Protein AF-A0A2C9LCR6-F1 (afdb_monomer_lite)

Radius of gyration: 27.96 Å; chains: 1; bounding box: 73×37×82 Å

pLDDT: mean 86.82, std 10.57, range [49.66, 97.94]

Structure (mmCIF, N/CA/C/O backbone):
data_AF-A0A2C9LCR6-F1
#
_entry.id   AF-A0A2C9LCR6-F1
#
loop_
_atom_site.group_PDB
_atom_site.id
_atom_site.type_symbol
_atom_site.label_atom_id
_atom_site.label_alt_id
_atom_site.label_comp_id
_atom_site.label_asym_id
_atom_site.label_entity_id
_atom_site.label_seq_id
_atom_site.pdbx_PDB_ins_code
_atom_site.Cartn_x
_atom_site.Cartn_y
_atom_site.Cartn_z
_atom_site.occupancy
_atom_site.B_iso_or_equiv
_atom_site.auth_seq_id
_atom_site.auth_comp_id
_atom_site.auth_asym_id
_atom_site.auth_atom_id
_atom_site.pdbx_PDB_model_num
ATOM 1 N N . PHE A 1 1 ? -33.172 -9.172 -3.551 1.00 56.19 1 PHE A N 1
ATOM 2 C CA . PHE A 1 1 ? -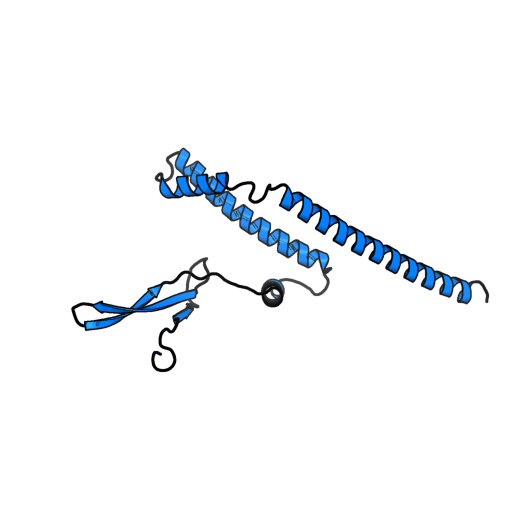31.721 -9.375 -3.372 1.00 56.19 1 PHE A CA 1
ATOM 3 C C . PHE A 1 1 ? -31.372 -10.852 -3.199 1.00 56.19 1 PHE A C 1
ATOM 5 O O . PHE A 1 1 ? -30.696 -11.376 -4.069 1.00 56.19 1 PHE A O 1
ATOM 12 N N . PHE A 1 2 ? -31.923 -11.557 -2.206 1.00 62.06 2 PHE A N 1
ATOM 13 C CA . PHE A 1 2 ? -31.643 -12.987 -1.941 1.00 62.06 2 PHE A CA 1
ATOM 14 C C . PHE A 1 2 ? -32.100 -14.006 -2.996 1.00 62.06 2 PHE A C 1
ATOM 16 O O . PHE A 1 2 ? -31.800 -15.184 -2.887 1.00 62.06 2 PHE A O 1
ATOM 23 N N . ILE A 1 3 ? -32.851 -13.572 -4.010 1.00 68.38 3 ILE A N 1
ATOM 24 C CA . ILE A 1 3 ? -33.405 -14.471 -5.037 1.00 68.38 3 ILE A CA 1
ATOM 25 C C . ILE A 1 3 ? -32.319 -14.919 -6.034 1.00 68.38 3 ILE A C 1
ATOM 27 O O . ILE A 1 3 ? -32.485 -15.932 -6.701 1.00 68.38 3 ILE A O 1
ATOM 31 N N . ILE A 1 4 ? -31.217 -14.166 -6.142 1.00 79.12 4 ILE A N 1
ATOM 32 C CA . ILE A 1 4 ? -30.145 -14.423 -7.118 1.00 79.12 4 ILE A CA 1
ATOM 33 C C . ILE A 1 4 ? -28.910 -15.030 -6.441 1.00 79.12 4 ILE A C 1
ATOM 35 O O . ILE A 1 4 ? -28.321 -15.950 -6.991 1.00 79.12 4 ILE A O 1
ATOM 39 N N . ASN A 1 5 ? -28.540 -14.537 -5.254 1.00 78.44 5 ASN A N 1
ATOM 40 C CA . ASN A 1 5 ? -27.404 -15.025 -4.473 1.00 78.44 5 ASN A CA 1
ATOM 41 C C . ASN A 1 5 ? -27.815 -15.225 -3.013 1.00 78.44 5 ASN A C 1
ATOM 43 O O . ASN A 1 5 ? -28.507 -14.377 -2.445 1.00 78.44 5 ASN A O 1
ATOM 47 N N . GLU A 1 6 ? -27.333 -16.312 -2.412 1.00 78.56 6 GLU A N 1
ATOM 48 C CA . GLU A 1 6 ? -27.619 -16.676 -1.018 1.00 78.56 6 GLU A CA 1
ATOM 49 C C . GLU A 1 6 ? -26.951 -15.727 -0.009 1.00 78.56 6 GLU A C 1
ATOM 51 O O . GLU A 1 6 ? -27.523 -15.462 1.043 1.00 78.56 6 GLU A O 1
ATOM 56 N N . SER A 1 7 ? -25.790 -15.152 -0.353 1.00 81.25 7 SER A N 1
ATOM 57 C CA . SER A 1 7 ? -25.081 -14.160 0.470 1.00 81.25 7 SER A CA 1
ATOM 58 C C . SER A 1 7 ? -24.658 -12.940 -0.365 1.00 81.25 7 SER A C 1
ATOM 60 O O . SER A 1 7 ? -23.565 -12.917 -0.939 1.00 81.25 7 SER A O 1
ATOM 62 N N . PRO A 1 8 ? -25.545 -11.944 -0.544 1.00 87.56 8 PRO A N 1
ATOM 63 C CA . PRO A 1 8 ? -25.218 -10.712 -1.246 1.00 87.56 8 PRO A CA 1
ATOM 64 C C . PRO A 1 8 ? -24.465 -9.727 -0.340 1.00 87.56 8 PRO A C 1
ATOM 66 O O . PRO A 1 8 ? -24.809 -9.542 0.825 1.00 87.56 8 PRO A O 1
ATOM 69 N N . VAL A 1 9 ? -23.499 -9.014 -0.920 1.00 90.44 9 VAL A N 1
ATOM 70 C CA . VAL A 1 9 ? -22.871 -7.844 -0.292 1.00 90.44 9 VAL A CA 1
ATOM 71 C C . VAL A 1 9 ? -23.615 -6.585 -0.728 1.00 90.44 9 VAL A C 1
ATOM 73 O O . VAL A 1 9 ? -23.916 -6.406 -1.911 1.00 90.44 9 VAL A O 1
ATOM 76 N N . PHE A 1 10 ? -23.918 -5.708 0.223 1.00 91.88 10 PHE A N 1
ATOM 77 C CA . PHE A 1 10 ? -24.584 -4.436 -0.015 1.00 91.88 10 PHE A CA 1
ATOM 78 C C . PHE A 1 10 ? -23.578 -3.288 0.092 1.00 91.88 10 PHE A C 1
ATOM 80 O O . PHE A 1 10 ? -22.944 -3.109 1.124 1.00 91.88 10 PHE A O 1
ATOM 87 N N . LEU A 1 11 ? -23.430 -2.498 -0.971 1.00 94.19 11 LEU A N 1
ATOM 88 C CA . LEU A 1 11 ? -22.540 -1.337 -1.000 1.00 94.19 11 LEU A CA 1
ATOM 89 C C . LEU A 1 11 ? -23.377 -0.060 -1.030 1.00 94.19 11 LEU A C 1
ATOM 91 O O . LEU A 1 11 ? -24.202 0.132 -1.924 1.00 94.19 11 LEU A O 1
ATOM 95 N N . GLN A 1 12 ? -23.140 0.825 -0.067 1.00 93.25 12 GLN A N 1
ATOM 96 C CA . GLN A 1 12 ? -23.787 2.125 0.026 1.00 93.25 12 GLN A CA 1
ATOM 97 C C . GLN A 1 12 ? -22.770 3.233 -0.244 1.00 93.25 12 GLN A C 1
ATOM 99 O 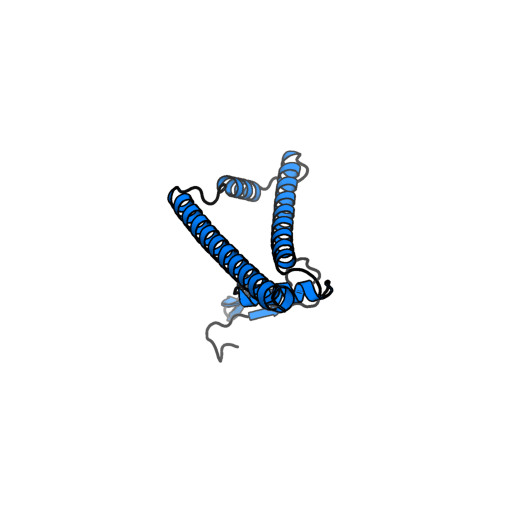O . GLN A 1 12 ? -21.796 3.380 0.489 1.00 93.25 12 GLN A O 1
ATOM 104 N N . LEU A 1 13 ? -23.028 4.046 -1.269 1.00 94.19 13 LEU A N 1
ATOM 105 C CA . LEU A 1 13 ? -22.275 5.267 -1.554 1.00 94.19 13 LEU A CA 1
ATOM 106 C C . LEU A 1 13 ? -23.108 6.484 -1.144 1.00 94.19 13 LEU A C 1
ATOM 108 O O . LEU A 1 13 ? -24.249 6.634 -1.584 1.00 94.19 13 LEU A O 1
ATOM 112 N N . ASN A 1 14 ? -22.541 7.363 -0.316 1.00 92.56 14 ASN A N 1
ATOM 113 C CA . ASN A 1 14 ? -23.188 8.609 0.088 1.00 92.56 14 ASN A CA 1
ATOM 114 C C . ASN A 1 14 ? -22.507 9.817 -0.582 1.00 92.56 14 ASN A C 1
ATOM 116 O O . ASN A 1 14 ? -21.518 10.333 -0.060 1.00 92.56 14 ASN A O 1
ATOM 120 N N . PRO A 1 15 ? -23.047 10.341 -1.697 1.00 90.19 15 PRO A N 1
ATOM 121 C CA . PRO A 1 15 ? -22.418 11.446 -2.420 1.00 90.19 15 PRO A CA 1
ATOM 122 C C . PRO A 1 15 ? -22.512 12.787 -1.674 1.00 90.19 15 PRO A C 1
ATOM 124 O O . PRO A 1 15 ? -21.878 13.758 -2.073 1.00 90.19 15 PRO A O 1
ATOM 127 N N . GLN A 1 16 ? -23.311 12.864 -0.605 1.00 91.50 16 GLN A N 1
ATOM 128 C CA . GLN A 1 16 ? -23.493 14.067 0.210 1.00 91.50 16 GLN A CA 1
ATOM 129 C C . GLN A 1 16 ? -22.743 14.000 1.548 1.00 91.50 16 GLN A C 1
ATOM 131 O O . GLN A 1 16 ? -22.884 14.902 2.380 1.00 91.50 16 GLN A O 1
ATOM 136 N N . ALA A 1 17 ? -21.962 12.942 1.780 1.00 87.38 17 ALA A N 1
ATOM 137 C CA . ALA A 1 17 ? -21.186 12.795 2.999 1.00 87.38 17 ALA A CA 1
ATOM 138 C C . ALA A 1 17 ? -20.181 13.946 3.155 1.00 87.38 17 ALA A C 1
ATOM 140 O O . ALA A 1 17 ? -19.471 14.319 2.224 1.00 87.38 17 ALA A O 1
ATOM 141 N N . ARG A 1 18 ? -20.111 14.501 4.368 1.00 82.44 18 ARG A N 1
ATOM 142 C CA . ARG A 1 18 ? -19.145 15.543 4.752 1.00 82.44 18 ARG A CA 1
ATOM 143 C C . ARG A 1 18 ? -18.023 14.944 5.599 1.00 82.44 18 ARG A C 1
ATOM 145 O O . ARG A 1 18 ? -17.693 15.468 6.658 1.00 82.44 18 ARG A O 1
ATOM 152 N N . THR A 1 19 ? -17.503 13.803 5.165 1.00 82.06 19 THR A N 1
ATOM 153 C CA . THR A 1 19 ? -16.418 13.070 5.826 1.00 82.06 19 THR A CA 1
ATOM 154 C C . THR A 1 19 ? -15.128 13.231 5.030 1.00 82.06 19 THR A C 1
ATOM 156 O O . THR A 1 19 ? -15.163 13.392 3.814 1.00 82.06 19 THR A O 1
ATOM 159 N N . SER A 1 20 ? -13.981 13.197 5.711 1.00 78.44 20 SER A N 1
ATOM 160 C CA . SER A 1 20 ? -12.668 13.170 5.050 1.00 78.44 20 SER A CA 1
ATOM 161 C C . SER A 1 20 ? -12.330 11.807 4.443 1.00 78.44 20 SER A C 1
ATOM 163 O O . SER A 1 20 ? -11.443 11.722 3.598 1.00 78.44 20 SER A O 1
ATOM 165 N N . ASP A 1 21 ? -13.009 10.756 4.898 1.00 82.88 21 ASP A N 1
ATOM 166 C CA . ASP A 1 21 ? -12.827 9.387 4.426 1.00 82.88 21 ASP A CA 1
ATOM 167 C C . ASP A 1 21 ? -13.757 9.080 3.246 1.00 82.88 21 ASP A C 1
ATOM 169 O O . ASP A 1 21 ? -14.757 9.775 3.029 1.00 82.88 21 ASP A O 1
ATOM 173 N N . LEU A 1 22 ? -13.419 8.030 2.489 1.00 86.62 22 LEU A N 1
ATOM 174 C CA . LEU A 1 22 ? -14.185 7.585 1.326 1.00 86.62 22 LEU A CA 1
ATOM 175 C C . LEU A 1 22 ? -15.636 7.286 1.748 1.00 86.62 22 LEU A C 1
ATOM 177 O O . LEU A 1 22 ? -15.837 6.468 2.647 1.00 86.62 22 LEU A O 1
ATOM 181 N N . PRO A 1 23 ? -16.654 7.909 1.125 1.00 91.81 23 PRO A N 1
ATOM 182 C CA . PRO A 1 23 ? -18.035 7.827 1.591 1.00 91.81 23 PRO A CA 1
ATOM 183 C C . PRO A 1 23 ? -18.732 6.567 1.067 1.00 91.81 23 PRO A C 1
ATOM 185 O O . PRO A 1 23 ? -19.803 6.626 0.456 1.00 91.81 23 PRO A O 1
ATOM 188 N N . ILE A 1 24 ? -18.072 5.430 1.274 1.00 92.06 24 ILE A N 1
ATOM 189 C CA . ILE A 1 24 ? -18.522 4.097 0.905 1.00 92.06 24 ILE A CA 1
ATOM 190 C C . ILE A 1 24 ? -18.557 3.255 2.176 1.00 92.06 24 ILE A C 1
ATOM 192 O O . ILE A 1 24 ? -17.562 3.176 2.897 1.00 92.06 24 ILE A O 1
ATOM 196 N N . SER A 1 25 ? -19.698 2.616 2.408 1.00 91.88 25 SER A N 1
ATOM 197 C CA . SER A 1 25 ? -19.905 1.616 3.455 1.00 91.88 25 SER A CA 1
ATOM 198 C C . SER A 1 25 ? -20.339 0.308 2.807 1.00 91.88 25 SER A C 1
ATOM 200 O O . SER A 1 25 ? -21.063 0.317 1.806 1.00 91.88 25 SER A O 1
ATOM 202 N N . MET A 1 26 ? -19.882 -0.812 3.354 1.00 93.56 26 MET A N 1
ATOM 203 C CA . MET A 1 26 ? -20.153 -2.137 2.817 1.00 93.56 26 MET A CA 1
ATOM 204 C C . MET A 1 26 ? -20.798 -2.976 3.909 1.00 93.56 26 MET A C 1
ATOM 206 O O . MET A 1 26 ? -20.370 -2.928 5.052 1.00 93.56 26 MET A O 1
ATOM 210 N N . PHE A 1 27 ? -21.835 -3.727 3.567 1.00 94.38 27 PHE A N 1
ATOM 211 C CA . PHE A 1 27 ? -22.616 -4.481 4.532 1.00 94.38 27 PHE A CA 1
ATOM 212 C C . PHE A 1 27 ? -22.831 -5.910 4.058 1.00 94.38 27 PHE A C 1
ATOM 214 O O . PHE A 1 27 ? -23.089 -6.148 2.876 1.00 94.38 27 PHE A O 1
ATOM 221 N N . GLU A 1 28 ? -22.794 -6.853 4.989 1.00 92.69 28 GLU A N 1
ATOM 222 C CA . GLU A 1 28 ? -23.311 -8.200 4.774 1.00 92.69 28 GLU A CA 1
ATOM 223 C C . GLU A 1 28 ? -24.698 -8.345 5.396 1.00 92.69 28 GLU A C 1
ATOM 225 O O . GLU A 1 28 ? -25.041 -7.685 6.380 1.00 92.69 28 GLU A O 1
ATOM 230 N N . SER A 1 29 ? -25.516 -9.206 4.803 1.00 89.69 29 SER A N 1
ATOM 231 C CA . SER A 1 29 ? -26.817 -9.553 5.356 1.00 89.69 29 SER A CA 1
ATOM 232 C C . SER A 1 29 ? -26.704 -10.728 6.321 1.00 89.69 29 SER A C 1
ATOM 234 O O . SER A 1 29 ? -26.327 -11.825 5.911 1.00 89.69 29 SER A O 1
ATOM 236 N N . VAL A 1 30 ? -27.123 -10.527 7.564 1.00 88.38 30 VAL A N 1
ATOM 237 C CA . VAL A 1 30 ? -27.211 -11.574 8.586 1.00 88.38 30 VAL A 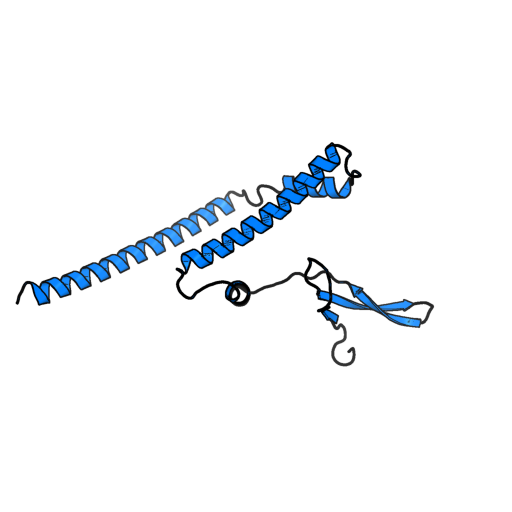CA 1
ATOM 238 C C . VAL A 1 30 ? -28.672 -11.749 8.977 1.00 88.38 30 VAL A C 1
ATOM 240 O O . VAL A 1 30 ? -29.386 -10.772 9.191 1.00 88.38 30 VAL A O 1
ATOM 243 N N . ILE A 1 31 ? -29.142 -12.994 9.051 1.00 87.69 31 ILE A N 1
ATOM 244 C CA . ILE A 1 31 ? -30.481 -13.297 9.564 1.00 87.69 31 ILE A CA 1
ATOM 245 C C . ILE A 1 31 ? -30.358 -13.471 11.072 1.00 87.69 31 ILE A C 1
ATOM 247 O O . ILE A 1 31 ? -29.668 -14.381 11.527 1.00 87.69 31 ILE A O 1
ATOM 251 N N . ASP A 1 32 ? -31.038 -12.619 11.831 1.00 88.75 32 ASP A N 1
ATOM 252 C CA . ASP A 1 32 ? -31.065 -12.697 13.289 1.00 88.75 32 ASP A CA 1
ATOM 253 C C . ASP A 1 32 ? -32.502 -12.605 13.817 1.00 88.75 32 ASP A C 1
ATOM 255 O O . ASP A 1 32 ? -33.399 -12.045 13.173 1.00 88.75 32 ASP A O 1
ATOM 259 N N . LEU A 1 33 ? -32.733 -13.180 14.996 1.00 88.56 33 LEU A N 1
ATOM 260 C CA . LEU A 1 33 ? -34.025 -13.131 15.669 1.00 88.56 33 LEU A CA 1
ATOM 261 C C . LEU A 1 33 ? -34.145 -11.829 16.461 1.00 88.56 33 LEU A C 1
ATOM 263 O O . LEU A 1 33 ? -33.666 -11.711 17.590 1.00 88.56 33 LEU A O 1
ATOM 267 N N . VAL A 1 34 ? -34.880 -10.866 15.914 1.00 87.94 34 VAL A N 1
ATOM 268 C CA . VAL A 1 34 ? -35.204 -9.632 16.628 1.00 87.94 34 VAL A CA 1
ATOM 269 C C . VAL A 1 34 ? -36.634 -9.743 17.139 1.00 87.94 34 VAL A C 1
ATOM 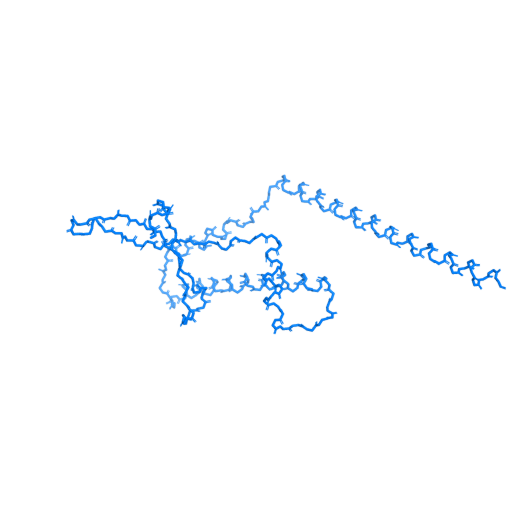271 O O . VAL A 1 34 ? -37.591 -9.765 16.374 1.00 87.94 34 VAL A O 1
ATOM 274 N N . ARG A 1 35 ? -36.789 -9.827 18.468 1.00 85.12 35 ARG A N 1
ATOM 275 C CA . ARG A 1 35 ? -38.094 -9.959 19.154 1.00 85.12 35 ARG A CA 1
ATOM 276 C C . ARG A 1 35 ? -38.910 -11.196 18.739 1.00 85.12 35 ARG A C 1
ATOM 278 O O . ARG A 1 35 ? -40.135 -11.163 18.772 1.00 85.12 35 ARG A O 1
ATOM 285 N N . GLY A 1 36 ? -38.233 -12.295 18.407 1.00 85.94 36 GLY A N 1
ATOM 286 C CA . GLY A 1 36 ? -38.875 -13.570 18.064 1.00 85.94 36 GLY A CA 1
ATOM 287 C C . GLY A 1 36 ? -39.251 -13.721 16.589 1.00 85.94 36 GLY A C 1
ATOM 288 O O . GLY A 1 36 ? -39.664 -14.807 16.192 1.00 85.94 36 GLY A O 1
ATOM 289 N N . GLU A 1 37 ? -39.058 -12.684 15.771 1.00 90.62 37 GLU A N 1
ATOM 290 C CA . GLU A 1 37 ? -39.205 -12.757 14.318 1.00 90.62 37 GLU A CA 1
ATOM 291 C C . GLU A 1 37 ? -37.827 -12.806 13.650 1.00 90.62 37 GLU A C 1
ATOM 293 O O . GLU A 1 37 ? -36.905 -12.083 14.035 1.00 90.62 37 GLU A O 1
ATOM 298 N N . ALA A 1 38 ? -37.675 -13.682 12.654 1.00 87.62 38 ALA A N 1
ATOM 299 C CA . ALA A 1 38 ? -36.460 -13.753 11.851 1.00 87.62 38 ALA A CA 1
ATOM 300 C C . ALA A 1 38 ? -36.396 -12.528 10.930 1.00 87.62 38 ALA A C 1
ATOM 302 O O . ALA A 1 38 ? -37.198 -12.390 10.004 1.00 87.62 38 ALA A O 1
ATOM 303 N N . THR A 1 39 ? -35.440 -11.641 11.188 1.00 88.19 39 THR A N 1
ATOM 304 C CA . THR A 1 39 ? -35.245 -10.397 10.439 1.00 88.19 39 THR A CA 1
ATOM 305 C C . THR A 1 39 ? -33.866 -10.365 9.802 1.00 88.19 39 THR A C 1
ATOM 307 O O . THR A 1 39 ? -32.890 -10.841 10.378 1.00 88.19 39 THR A O 1
ATOM 310 N N . VAL A 1 40 ? -33.780 -9.791 8.604 1.00 87.00 40 VAL A N 1
ATOM 311 C CA . VAL A 1 40 ? -32.497 -9.549 7.940 1.00 87.00 40 VAL A CA 1
ATOM 312 C C . VAL A 1 40 ? -31.918 -8.241 8.470 1.00 8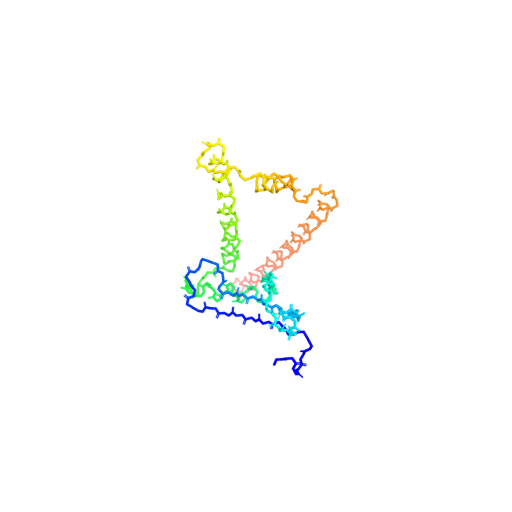7.00 40 VAL A C 1
ATOM 314 O O . VAL A 1 40 ? -32.538 -7.186 8.336 1.00 87.00 40 VAL A O 1
ATOM 317 N N . LEU A 1 41 ? -30.724 -8.319 9.043 1.00 89.69 41 LEU A N 1
ATOM 318 C CA . LEU A 1 41 ? -29.922 -7.192 9.496 1.00 89.69 41 LEU A CA 1
ATOM 319 C C . LEU A 1 41 ? -28.746 -6.977 8.545 1.00 89.69 41 LEU A C 1
ATOM 321 O O . LEU A 1 41 ? -28.244 -7.922 7.939 1.00 89.69 41 LEU A O 1
ATOM 325 N N . PHE A 1 42 ? -28.302 -5.728 8.437 1.00 90.88 42 PHE A N 1
ATOM 326 C CA . PHE A 1 42 ? -27.100 -5.365 7.696 1.00 90.88 42 PHE A CA 1
ATOM 327 C C . PHE A 1 42 ? -25.988 -5.033 8.680 1.00 90.88 42 PHE A C 1
ATOM 329 O O . PHE A 1 42 ? -26.131 -4.119 9.494 1.00 90.88 42 PHE A O 1
ATOM 336 N N . VAL A 1 43 ? -24.900 -5.792 8.612 1.00 92.00 43 VAL A N 1
ATOM 337 C CA . VAL A 1 43 ? -23.723 -5.622 9.466 1.00 92.00 43 VAL A CA 1
ATOM 338 C C . VAL A 1 43 ? -22.618 -4.989 8.635 1.00 92.00 43 VAL A C 1
ATOM 340 O O . VAL A 1 43 ? -22.343 -5.458 7.534 1.00 92.00 43 VAL A O 1
ATOM 343 N N . ASP A 1 44 ? -22.028 -3.905 9.141 1.00 92.69 44 ASP A N 1
ATOM 344 C CA . ASP A 1 44 ? -20.928 -3.202 8.473 1.00 92.69 44 ASP A CA 1
ATOM 345 C C . ASP A 1 44 ? -19.685 -4.097 8.427 1.00 92.69 44 ASP A C 1
ATOM 347 O O . ASP A 1 44 ? -19.312 -4.710 9.432 1.00 92.69 44 ASP A O 1
ATOM 351 N N . ILE A 1 45 ? -19.058 -4.171 7.257 1.00 93.56 45 ILE A N 1
ATOM 352 C CA . ILE A 1 45 ? -17.879 -4.993 7.015 1.00 93.56 45 ILE A CA 1
ATOM 353 C C . ILE A 1 45 ? -16.712 -4.135 6.520 1.00 93.56 45 ILE A C 1
ATOM 355 O O . ILE A 1 45 ? -16.868 -3.309 5.615 1.00 93.56 45 ILE A O 1
ATOM 359 N N . PRO A 1 46 ? -15.502 -4.340 7.078 1.00 91.94 46 PRO A N 1
ATOM 360 C CA . PRO A 1 46 ? -14.329 -3.609 6.636 1.00 91.94 46 PRO A CA 1
ATOM 361 C C . PRO A 1 46 ? -13.980 -4.000 5.198 1.00 91.94 46 PRO A C 1
ATOM 363 O O . PRO A 1 46 ? -14.021 -5.172 4.825 1.00 91.94 46 PRO A O 1
ATOM 366 N N . TYR A 1 47 ? -13.573 -3.015 4.403 1.00 90.88 47 TYR A N 1
ATOM 367 C CA . TYR A 1 47 ? -13.085 -3.228 3.047 1.00 90.88 47 TYR A CA 1
ATOM 368 C C . TYR A 1 47 ? -11.681 -2.656 2.884 1.00 90.88 47 TYR A C 1
ATOM 370 O O . TYR A 1 47 ? -11.276 -1.706 3.556 1.00 90.88 47 TYR A O 1
ATOM 378 N N . THR A 1 48 ? -10.937 -3.233 1.951 1.00 87.81 48 THR A N 1
ATOM 379 C CA . THR A 1 48 ? -9.683 -2.676 1.459 1.00 87.81 48 THR A CA 1
ATOM 380 C C . THR A 1 48 ? -9.826 -2.429 -0.033 1.00 87.81 48 THR A C 1
ATOM 382 O O . THR A 1 48 ? -10.448 -3.208 -0.754 1.00 87.81 48 THR A O 1
ATOM 385 N N . LEU A 1 49 ? -9.271 -1.316 -0.508 1.00 85.62 49 LEU A N 1
ATOM 386 C CA . LEU A 1 49 ? -9.183 -1.060 -1.940 1.00 85.62 49 LEU A CA 1
ATOM 387 C C . LEU A 1 49 ? -8.064 -1.936 -2.502 1.00 85.62 49 LEU A C 1
ATOM 389 O O . LEU A 1 49 ? -6.882 -1.639 -2.322 1.00 85.62 49 LEU A O 1
ATOM 393 N N . ALA A 1 50 ? -8.444 -3.034 -3.143 1.00 82.69 50 ALA A N 1
ATOM 394 C CA . ALA A 1 50 ? -7.537 -3.802 -3.977 1.00 82.69 50 ALA A CA 1
ATOM 395 C C . ALA A 1 50 ? -7.523 -3.156 -5.363 1.00 82.69 50 ALA A C 1
ATOM 397 O O . ALA A 1 50 ? -8.580 -2.969 -5.953 1.00 82.69 50 ALA A O 1
ATOM 398 N N . THR A 1 51 ? -6.338 -2.797 -5.851 1.00 77.50 51 THR A N 1
ATOM 399 C CA . THR A 1 51 ? -6.154 -2.338 -7.232 1.00 77.50 51 THR A CA 1
ATOM 400 C C . THR A 1 51 ? -5.103 -3.209 -7.896 1.00 77.50 51 THR A C 1
ATOM 402 O O . THR A 1 51 ? -4.066 -3.501 -7.293 1.00 77.50 51 THR A O 1
ATOM 405 N N . GLU A 1 52 ? -5.378 -3.653 -9.121 1.00 84.38 52 GLU A N 1
ATOM 406 C CA . GLU A 1 52 ? -4.357 -4.271 -9.972 1.00 84.38 52 GLU A CA 1
ATOM 407 C C . GLU A 1 52 ? -3.401 -3.189 -10.511 1.00 84.38 52 GLU A C 1
ATOM 409 O O . GLU A 1 52 ? -3.740 -2.010 -10.530 1.00 84.38 52 GLU A O 1
ATOM 414 N N . GLU A 1 53 ? -2.201 -3.548 -10.974 1.00 77.50 53 GLU A N 1
ATOM 415 C CA . GLU A 1 53 ? -1.198 -2.577 -11.436 1.00 77.50 53 GLU A CA 1
ATOM 416 C C . GLU A 1 53 ? -1.713 -1.670 -12.568 1.00 77.50 53 GLU A C 1
ATOM 418 O O . GLU A 1 53 ? -1.525 -0.453 -12.524 1.00 77.50 53 GLU A O 1
ATOM 423 N N . ALA A 1 54 ? -2.418 -2.236 -13.552 1.00 82.38 54 ALA A N 1
ATOM 424 C CA . ALA A 1 54 ? -3.007 -1.456 -14.640 1.00 82.38 54 ALA A CA 1
ATOM 425 C C . ALA A 1 54 ? -4.114 -0.509 -14.140 1.00 82.38 54 ALA A C 1
ATOM 427 O O . ALA A 1 54 ? -4.178 0.650 -14.555 1.00 82.38 54 ALA A O 1
ATOM 428 N N . GLU A 1 55 ? -4.953 -0.976 -13.213 1.00 85.50 55 GLU A N 1
ATOM 429 C CA . GLU A 1 55 ? -5.997 -0.166 -12.580 1.00 85.50 55 GLU A CA 1
ATOM 430 C C . GLU A 1 55 ? -5.389 0.967 -11.748 1.00 85.50 55 GLU A C 1
ATOM 432 O O . GLU A 1 55 ? -5.806 2.116 -11.872 1.00 85.50 55 GLU A O 1
ATOM 437 N N . ARG A 1 56 ? -4.349 0.674 -10.961 1.00 81.00 56 ARG A N 1
ATOM 438 C CA . ARG A 1 56 ? -3.616 1.642 -10.139 1.00 81.00 56 ARG A CA 1
ATOM 439 C C . ARG A 1 56 ? -3.056 2.781 -10.986 1.00 81.00 56 ARG A C 1
ATOM 441 O O . ARG A 1 56 ? -3.207 3.940 -10.608 1.00 81.00 56 ARG A O 1
ATOM 448 N N . ILE A 1 57 ? -2.443 2.460 -12.127 1.00 79.88 57 ILE A N 1
ATOM 449 C CA . ILE A 1 57 ? -1.936 3.457 -13.082 1.00 79.88 57 ILE A CA 1
ATOM 450 C C . ILE A 1 57 ? -3.094 4.280 -13.659 1.00 79.88 57 ILE A C 1
ATOM 452 O O . ILE A 1 57 ? -3.008 5.505 -13.703 1.00 79.88 57 ILE A O 1
ATOM 456 N N . GLY A 1 58 ? -4.191 3.632 -14.063 1.00 83.50 58 GLY A N 1
ATOM 457 C CA . GLY A 1 58 ? -5.365 4.317 -14.610 1.00 83.50 58 GLY A CA 1
ATOM 458 C C . GLY A 1 58 ? -6.008 5.291 -13.618 1.00 83.50 58 GLY A C 1
ATOM 459 O O . GLY A 1 58 ? -6.289 6.436 -13.968 1.00 83.50 58 GLY A O 1
ATOM 460 N N . VAL A 1 59 ? -6.190 4.870 -12.365 1.00 84.50 59 VAL A N 1
ATOM 461 C CA . VAL A 1 59 ? -6.752 5.701 -11.291 1.00 84.50 59 VAL A CA 1
ATOM 462 C C . VAL A 1 59 ? -5.826 6.871 -10.955 1.00 84.50 59 VAL A C 1
ATOM 464 O O . VAL A 1 59 ? -6.298 8.002 -10.833 1.00 84.50 59 VAL A O 1
ATOM 467 N N . ASP A 1 60 ? -4.517 6.628 -10.841 1.00 80.50 60 ASP A N 1
ATOM 468 C CA . ASP A 1 60 ? -3.528 7.682 -10.587 1.00 80.50 60 ASP A CA 1
ATOM 469 C C . ASP A 1 60 ? -3.498 8.708 -11.731 1.00 80.50 60 ASP A C 1
ATOM 471 O O . ASP A 1 60 ? -3.509 9.914 -11.477 1.00 80.50 60 ASP A O 1
ATOM 475 N N . HIS A 1 61 ? -3.571 8.253 -12.985 1.00 80.94 61 HIS A N 1
ATOM 476 C CA . HIS A 1 61 ? -3.669 9.135 -14.144 1.00 80.94 61 HIS A CA 1
ATOM 477 C C . HIS A 1 61 ? -4.930 10.008 -14.086 1.00 80.94 61 HIS A C 1
ATOM 479 O O . HIS A 1 61 ? -4.823 11.231 -14.148 1.00 80.94 61 HIS A O 1
ATOM 485 N N . VAL A 1 62 ? -6.113 9.417 -13.883 1.00 84.00 62 VAL A N 1
ATOM 486 C CA . VAL A 1 62 ? -7.382 10.164 -13.778 1.00 84.00 62 VAL A CA 1
ATOM 487 C C . VAL A 1 62 ? -7.349 11.173 -12.625 1.00 84.00 62 VAL A C 1
ATOM 489 O O . VAL A 1 62 ? -7.817 12.301 -12.782 1.00 84.00 62 VAL A O 1
ATOM 492 N N . ALA A 1 63 ? -6.747 10.815 -11.487 1.00 80.19 63 ALA A N 1
ATOM 493 C CA . ALA A 1 63 ? -6.580 11.733 -10.365 1.00 80.19 63 ALA A CA 1
ATOM 494 C C . ALA A 1 63 ? -5.684 12.934 -10.728 1.00 80.19 63 ALA A C 1
ATOM 496 O O . ALA A 1 63 ? -5.982 14.062 -10.332 1.00 80.19 63 ALA A O 1
ATOM 497 N N . ARG A 1 64 ? -4.623 12.720 -11.520 1.00 72.81 64 ARG A N 1
ATOM 498 C CA . ARG A 1 64 ? -3.659 13.754 -11.946 1.00 72.81 64 ARG A CA 1
ATOM 499 C C . ARG A 1 64 ? -4.101 14.594 -13.134 1.00 72.81 64 ARG A C 1
ATOM 501 O O . ARG A 1 64 ? -3.681 15.748 -13.209 1.00 72.81 64 ARG A O 1
ATOM 508 N N . MET A 1 65 ? -4.945 14.068 -14.026 1.00 64.94 65 MET A N 1
ATOM 509 C CA . MET A 1 65 ? -5.484 14.799 -15.188 1.00 64.94 65 MET A CA 1
ATOM 510 C C . MET A 1 65 ? -6.219 16.082 -14.783 1.00 64.94 65 MET A C 1
ATOM 512 O O . MET A 1 65 ? -6.380 16.990 -15.590 1.00 64.94 65 MET A O 1
ATOM 516 N N . SER A 1 66 ? -6.615 16.195 -13.514 1.00 55.03 66 SER A N 1
ATOM 517 C CA . SER A 1 66 ? -7.136 17.435 -12.948 1.00 55.03 66 SER A CA 1
ATOM 518 C C . SER A 1 66 ? -6.088 18.565 -12.819 1.00 55.03 66 SER A C 1
ATOM 520 O O . SER A 1 66 ? -6.473 19.693 -12.521 1.00 55.03 66 SER A O 1
ATOM 522 N N . THR A 1 67 ? -4.788 18.304 -13.054 1.00 56.94 67 THR A N 1
ATOM 523 C CA . THR A 1 67 ? -3.687 19.230 -12.705 1.00 56.94 67 THR A CA 1
ATOM 524 C C . THR A 1 67 ? -2.477 19.356 -13.656 1.00 56.94 67 THR A C 1
ATOM 526 O O . THR A 1 67 ? -1.635 20.200 -13.356 1.00 56.94 67 THR A O 1
ATOM 529 N N . ALA A 1 68 ? -2.327 18.611 -14.764 1.00 56.84 68 ALA A N 1
ATOM 530 C CA . ALA A 1 68 ? -1.070 18.643 -15.545 1.00 56.84 68 ALA A CA 1
ATOM 531 C C . ALA A 1 68 ? -1.225 18.806 -17.072 1.00 56.84 68 ALA A C 1
ATOM 533 O O . ALA A 1 68 ? -2.013 18.109 -17.710 1.00 56.84 68 ALA A O 1
ATOM 534 N N . ASP A 1 69 ? -0.404 19.711 -17.623 1.00 56.31 69 ASP A N 1
ATOM 535 C CA . ASP A 1 69 ? -0.142 19.932 -19.048 1.00 56.31 69 ASP A CA 1
ATOM 536 C C . ASP A 1 69 ? 0.750 18.822 -19.645 1.00 56.31 69 ASP A C 1
ATOM 538 O O . ASP A 1 69 ? 1.655 18.287 -19.008 1.00 56.31 69 ASP A O 1
ATOM 542 N N . THR A 1 70 ? 0.493 18.507 -20.912 1.00 56.34 70 THR A N 1
ATOM 543 C CA . THR A 1 70 ? 0.946 17.338 -21.692 1.00 56.34 70 THR A CA 1
ATOM 544 C C . THR A 1 70 ? 2.447 17.312 -22.074 1.00 56.34 70 THR A C 1
ATOM 546 O O . THR A 1 70 ? 2.772 17.120 -23.247 1.00 56.34 70 THR A O 1
ATOM 549 N N . GLY A 1 71 ? 3.382 17.532 -21.138 1.00 59.81 71 GLY A N 1
ATOM 550 C CA . GLY A 1 71 ? 4.812 17.699 -21.471 1.00 59.81 71 GLY A CA 1
ATOM 551 C C . GLY A 1 71 ? 5.864 17.046 -20.565 1.00 59.81 71 GLY A C 1
ATOM 552 O O . GLY A 1 71 ? 7.051 17.161 -20.878 1.00 59.81 71 GLY A O 1
ATOM 553 N N . ASP A 1 72 ? 5.489 16.375 -19.475 1.00 59.12 72 ASP A N 1
ATOM 554 C CA . ASP A 1 72 ? 6.467 15.860 -18.507 1.00 59.12 72 ASP A CA 1
ATOM 555 C C . ASP A 1 72 ? 7.080 14.498 -18.888 1.00 59.12 72 ASP A C 1
ATOM 557 O O . ASP A 1 72 ? 6.478 13.652 -19.546 1.00 59.12 72 ASP A O 1
ATOM 561 N N . SER A 1 73 ? 8.333 14.280 -18.471 1.00 70.25 73 SER A N 1
ATOM 562 C CA . SER A 1 73 ? 9.028 12.995 -18.645 1.00 70.25 73 SER A CA 1
ATOM 563 C C . SER A 1 73 ? 8.372 11.878 -17.818 1.00 70.25 73 SER A C 1
ATOM 565 O O . SER A 1 73 ? 8.042 12.095 -16.653 1.00 70.25 73 SER A O 1
ATOM 567 N N . SER A 1 74 ? 8.292 10.653 -18.354 1.00 70.75 74 SER A N 1
ATOM 568 C CA . SER A 1 74 ? 7.742 9.483 -17.637 1.00 70.75 74 SER A CA 1
ATOM 569 C C . SER A 1 74 ? 8.404 9.242 -16.273 1.00 70.75 74 SER A C 1
ATOM 571 O O . SER A 1 74 ? 7.765 8.839 -15.305 1.00 70.75 74 SER A O 1
ATOM 573 N N . THR A 1 75 ? 9.695 9.556 -16.148 1.00 74.69 75 THR A N 1
ATOM 574 C CA . THR A 1 75 ? 10.423 9.504 -14.874 1.00 74.69 75 THR A CA 1
ATOM 575 C C . THR A 1 75 ? 9.909 10.507 -13.846 1.00 74.69 75 THR A C 1
ATOM 577 O O . THR A 1 75 ? 9.849 10.182 -12.662 1.00 74.69 75 THR A O 1
ATOM 580 N N . ALA A 1 76 ? 9.539 11.717 -14.274 1.00 76.56 76 ALA A N 1
ATOM 581 C CA . ALA A 1 76 ? 8.988 12.727 -13.379 1.00 76.56 76 ALA A CA 1
ATOM 582 C C . ALA A 1 76 ? 7.625 12.271 -12.846 1.00 76.56 76 ALA A C 1
ATOM 584 O O . ALA A 1 76 ? 7.413 12.302 -11.637 1.00 76.56 76 ALA A O 1
ATOM 585 N N . GLU A 1 77 ? 6.756 11.743 -13.710 1.00 74.94 77 GLU A N 1
ATOM 586 C CA . GLU A 1 77 ? 5.448 11.204 -13.315 1.00 74.94 77 GLU A CA 1
ATOM 587 C C . GLU A 1 77 ? 5.575 10.107 -12.243 1.00 74.94 77 GLU A C 1
ATOM 589 O O . GLU A 1 77 ? 4.941 10.187 -11.184 1.00 74.94 77 GLU A O 1
ATOM 594 N N . HIS A 1 78 ? 6.469 9.132 -12.455 1.00 77.69 78 HIS A N 1
ATOM 595 C CA . HIS A 1 78 ? 6.725 8.066 -11.480 1.00 77.69 78 HIS A CA 1
ATOM 596 C C . HIS A 1 78 ? 7.254 8.597 -10.139 1.00 77.69 78 HIS A C 1
ATOM 598 O O . HIS A 1 78 ? 6.835 8.127 -9.076 1.00 77.69 78 HIS A O 1
ATOM 604 N N . LEU A 1 79 ? 8.151 9.587 -10.162 1.00 83.62 79 LEU A N 1
ATOM 605 C CA . LEU A 1 79 ? 8.696 10.186 -8.942 1.00 83.62 79 LEU A CA 1
ATOM 606 C C . LEU A 1 79 ? 7.643 10.978 -8.164 1.00 83.62 79 LEU A C 1
ATOM 608 O O . LEU A 1 79 ? 7.624 10.906 -6.934 1.00 83.62 79 LEU A O 1
ATOM 612 N N . VAL A 1 80 ? 6.739 11.694 -8.840 1.00 82.25 80 VAL A N 1
ATOM 613 C CA . VAL A 1 80 ? 5.656 12.416 -8.154 1.00 82.25 80 VAL A CA 1
ATOM 614 C C . VAL A 1 80 ? 4.714 11.427 -7.463 1.00 82.25 80 VAL A C 1
ATOM 616 O O . VAL A 1 80 ? 4.293 11.684 -6.334 1.00 82.25 80 VAL A O 1
ATOM 619 N N . ALA A 1 81 ? 4.408 10.279 -8.077 1.00 80.31 81 ALA A N 1
ATOM 620 C CA . ALA A 1 81 ? 3.611 9.232 -7.433 1.00 80.31 81 ALA A CA 1
ATOM 621 C C . ALA A 1 81 ? 4.259 8.715 -6.143 1.00 80.31 81 ALA A C 1
ATOM 623 O O . ALA A 1 81 ? 3.629 8.753 -5.083 1.00 80.31 81 ALA A O 1
ATOM 624 N N . GLN A 1 82 ? 5.536 8.331 -6.200 1.00 86.25 82 GLN A N 1
ATOM 625 C CA . GLN A 1 82 ? 6.275 7.881 -5.017 1.00 86.25 82 GLN A CA 1
ATOM 626 C C . GLN A 1 82 ? 6.357 8.970 -3.938 1.00 86.25 82 GLN A C 1
ATOM 628 O O . GLN A 1 82 ? 6.144 8.695 -2.754 1.00 86.25 82 GLN A O 1
ATOM 633 N N . HIS A 1 83 ? 6.610 10.220 -4.335 1.00 88.31 83 HIS A N 1
ATOM 634 C CA . HIS A 1 83 ? 6.680 11.350 -3.414 1.00 88.31 83 HIS A CA 1
ATOM 635 C C . HIS A 1 83 ? 5.357 11.561 -2.668 1.00 88.31 83 HIS A C 1
ATOM 637 O O . HIS A 1 83 ? 5.353 11.706 -1.443 1.00 88.31 83 HIS A O 1
ATOM 643 N N . SER A 1 84 ? 4.231 11.538 -3.383 1.00 85.00 84 SER A N 1
ATOM 644 C CA . SER A 1 84 ? 2.899 11.669 -2.789 1.00 85.00 84 SER A CA 1
ATOM 645 C C . SER A 1 84 ? 2.616 10.562 -1.771 1.00 85.00 84 SER A C 1
ATOM 647 O O . SER A 1 84 ? 2.160 10.862 -0.666 1.00 85.00 84 SER A O 1
ATOM 649 N N . SER A 1 85 ? 2.961 9.306 -2.074 1.00 86.31 85 SER A N 1
ATOM 650 C CA . SER A 1 85 ? 2.812 8.185 -1.135 1.00 86.31 85 SER A CA 1
ATOM 651 C C . SER A 1 85 ? 3.653 8.369 0.134 1.00 86.31 85 SER A C 1
ATOM 653 O O . SER A 1 85 ? 3.145 8.202 1.245 1.00 86.31 85 SER A O 1
ATOM 655 N N . ILE A 1 86 ? 4.916 8.792 -0.005 1.00 93.62 86 ILE A N 1
ATOM 656 C CA . ILE A 1 86 ? 5.800 9.084 1.137 1.00 93.62 86 ILE A CA 1
ATOM 657 C C . ILE A 1 86 ? 5.235 10.236 1.978 1.00 93.62 86 ILE A C 1
ATOM 659 O O . ILE A 1 86 ? 5.197 10.149 3.206 1.00 93.62 86 ILE A O 1
ATOM 663 N N . LYS A 1 87 ? 4.748 11.302 1.335 1.00 93.12 87 LYS A N 1
ATOM 664 C CA . LYS A 1 87 ? 4.134 12.453 2.009 1.00 93.12 87 LYS A CA 1
ATOM 665 C C . LYS A 1 87 ? 2.891 12.047 2.806 1.00 93.12 87 LYS A C 1
ATOM 667 O O . LYS A 1 87 ? 2.717 12.504 3.936 1.00 93.12 87 LYS A O 1
ATOM 672 N N . MET A 1 88 ? 2.046 11.171 2.257 1.00 91.44 88 MET A N 1
ATOM 673 C CA . MET A 1 88 ? 0.873 10.641 2.964 1.00 91.44 88 MET A CA 1
ATOM 674 C C . MET A 1 88 ? 1.277 9.838 4.202 1.00 91.44 88 MET A C 1
ATOM 676 O O . MET A 1 88 ? 0.737 10.078 5.284 1.00 91.44 88 MET A O 1
ATOM 680 N N . LEU A 1 89 ? 2.258 8.941 4.072 1.00 93.62 89 LEU A N 1
ATOM 681 C CA . LEU A 1 89 ? 2.772 8.168 5.203 1.00 93.62 89 LEU A CA 1
ATOM 682 C C . LEU A 1 89 ? 3.374 9.080 6.282 1.00 93.62 89 LEU A C 1
ATOM 684 O O . LEU A 1 89 ? 3.054 8.938 7.462 1.00 93.62 89 LEU A O 1
ATOM 688 N N . HIS A 1 90 ? 4.185 10.063 5.884 1.00 95.38 90 HIS A N 1
ATOM 689 C CA . HIS A 1 90 ? 4.779 11.038 6.797 1.00 95.38 90 HIS A CA 1
ATOM 690 C C . HIS A 1 90 ? 3.716 11.793 7.606 1.00 95.38 90 HIS A C 1
ATOM 692 O O . HIS A 1 90 ? 3.835 11.915 8.826 1.00 95.38 90 HIS A O 1
ATOM 698 N N . ASN A 1 91 ? 2.645 12.250 6.953 1.00 95.38 91 ASN A N 1
ATOM 699 C CA . ASN A 1 91 ? 1.547 12.933 7.632 1.00 95.38 91 ASN A CA 1
ATOM 700 C C . ASN A 1 91 ? 0.865 12.034 8.675 1.00 95.38 91 ASN A C 1
ATOM 702 O O . ASN A 1 91 ? 0.578 12.498 9.778 1.00 95.38 91 ASN A O 1
ATOM 706 N N . ARG A 1 92 ? 0.654 10.745 8.373 1.00 94.00 92 ARG A N 1
ATOM 707 C CA . ARG A 1 92 ? 0.089 9.779 9.334 1.00 94.00 92 ARG A CA 1
ATOM 708 C C . ARG A 1 92 ? 1.017 9.566 10.535 1.00 94.00 92 ARG A C 1
ATOM 710 O O . ARG A 1 92 ? 0.554 9.638 11.670 1.00 94.00 92 ARG A O 1
ATOM 717 N N . ILE A 1 93 ? 2.321 9.398 10.304 1.00 95.50 93 ILE A N 1
ATOM 718 C CA . ILE A 1 93 ? 3.324 9.266 11.378 1.00 95.50 93 ILE A CA 1
ATOM 719 C C . ILE A 1 93 ? 3.341 10.517 12.265 1.00 95.50 93 ILE A C 1
ATOM 721 O O . ILE A 1 93 ? 3.394 10.413 13.489 1.00 95.50 93 ILE A O 1
ATOM 725 N N . LYS A 1 94 ? 3.244 11.707 11.665 1.00 96.75 94 LYS A N 1
ATOM 726 C CA . LYS A 1 94 ? 3.219 12.977 12.399 1.00 96.75 94 LYS A CA 1
ATOM 727 C C . LYS A 1 94 ? 2.009 13.092 13.330 1.00 96.75 94 LYS A C 1
ATOM 729 O O . LYS A 1 94 ? 2.159 13.583 14.445 1.00 96.75 94 LYS A O 1
ATOM 734 N N . ILE A 1 95 ? 0.836 12.618 12.902 1.00 94.75 95 ILE A N 1
ATOM 735 C CA . ILE A 1 95 ? -0.375 12.579 13.739 1.00 94.75 95 ILE A CA 1
ATOM 736 C C . ILE A 1 95 ? -0.169 11.646 14.940 1.00 94.75 95 ILE A C 1
ATOM 738 O O . ILE A 1 95 ? -0.463 12.036 16.068 1.00 94.75 95 ILE A O 1
ATOM 742 N N . ILE A 1 96 ? 0.389 10.452 14.716 1.00 94.75 96 ILE A N 1
ATOM 743 C CA . ILE A 1 96 ? 0.685 9.489 15.790 1.00 94.75 96 ILE A CA 1
ATOM 744 C C . ILE A 1 96 ? 1.668 10.094 16.802 1.00 94.75 96 ILE A C 1
ATOM 746 O O . ILE A 1 96 ? 1.433 10.041 18.008 1.00 94.75 96 ILE A O 1
ATOM 750 N N . LEU A 1 97 ? 2.740 10.731 16.321 1.00 95.06 97 LEU A N 1
ATOM 751 C CA . LEU A 1 97 ? 3.722 11.399 17.175 1.00 95.06 97 LEU A CA 1
ATOM 752 C C . LEU A 1 97 ? 3.076 12.505 18.023 1.00 95.06 97 LEU A C 1
ATOM 754 O O . LEU A 1 97 ? 3.321 12.576 19.227 1.00 95.06 97 LEU A O 1
ATOM 758 N N . ALA A 1 98 ? 2.243 13.346 17.406 1.00 95.25 98 ALA A N 1
ATOM 759 C CA . ALA A 1 98 ? 1.541 14.420 18.099 1.00 95.25 98 ALA A CA 1
ATOM 760 C C . ALA A 1 98 ? 0.611 13.875 19.196 1.00 95.25 98 ALA A C 1
ATOM 762 O O . ALA A 1 98 ? 0.595 14.417 20.300 1.00 95.25 98 ALA A O 1
ATOM 763 N N . TYR A 1 99 ? -0.099 12.773 18.931 1.00 94.50 99 TYR A N 1
ATOM 764 C CA . TYR A 1 99 ? -0.942 12.105 19.926 1.00 94.50 99 TYR A CA 1
ATOM 765 C C . TYR A 1 99 ? -0.129 11.592 21.124 1.00 94.50 99 TYR A C 1
ATOM 767 O O . TYR A 1 99 ? -0.490 11.860 22.269 1.00 94.50 99 TYR A O 1
ATOM 775 N N . ILE A 1 100 ? 0.998 10.915 20.878 1.00 94.00 100 ILE A N 1
ATOM 776 C CA . ILE A 1 100 ? 1.871 10.402 21.948 1.00 94.00 100 ILE A CA 1
ATOM 777 C C . ILE A 1 100 ? 2.417 11.557 22.802 1.00 94.00 100 ILE A C 1
ATOM 779 O O . ILE A 1 100 ? 2.407 11.475 24.029 1.00 94.00 100 ILE A O 1
ATOM 783 N N . GLN A 1 101 ? 2.845 12.655 22.172 1.00 94.62 101 GLN A N 1
ATOM 784 C CA . GLN A 1 101 ? 3.344 13.838 22.879 1.00 94.62 101 GLN A CA 1
ATOM 785 C C . GLN A 1 101 ? 2.256 14.526 23.715 1.00 94.62 101 GLN A C 1
ATOM 787 O O . GLN A 1 101 ? 2.511 14.886 24.863 1.00 94.62 101 GLN A O 1
ATOM 792 N N . ALA A 1 102 ? 1.047 14.687 23.173 1.00 94.00 102 ALA A N 1
ATOM 793 C CA . ALA A 1 102 ? -0.082 15.275 23.896 1.00 94.00 102 ALA A CA 1
ATOM 794 C C . ALA A 1 102 ? -0.522 14.392 25.076 1.00 94.00 102 ALA A C 1
ATOM 796 O O . ALA A 1 102 ? -0.796 14.887 26.168 1.00 94.00 102 ALA A O 1
ATOM 797 N N . SER A 1 103 ? -0.511 13.069 24.888 1.00 93.81 103 SER A N 1
ATOM 798 C CA . SER A 1 103 ? -0.788 12.095 25.945 1.00 93.81 103 SER A CA 1
ATOM 799 C C . SER A 1 103 ? 0.276 12.116 27.051 1.00 93.81 103 SER A C 1
ATOM 801 O O . SER A 1 103 ? -0.059 11.965 28.225 1.00 93.81 103 SER A O 1
ATOM 803 N N . GLN A 1 104 ? 1.549 12.347 26.711 1.00 92.62 104 GLN A N 1
ATOM 804 C CA . GLN A 1 104 ? 2.630 12.484 27.691 1.00 92.62 104 GLN A CA 1
ATOM 805 C C . GLN A 1 104 ? 2.511 13.767 28.525 1.00 92.62 104 GLN A C 1
ATOM 807 O O . GLN A 1 104 ? 2.841 13.750 29.707 1.00 92.62 104 GLN A O 1
ATOM 812 N N . LYS A 1 105 ? 2.040 14.863 27.920 1.00 94.38 105 LYS A N 1
ATOM 813 C CA . LYS A 1 105 ? 1.810 16.156 28.587 1.00 94.38 105 LYS A CA 1
ATOM 814 C C . LYS A 1 105 ? 0.504 16.222 29.388 1.00 94.38 105 LYS A C 1
ATOM 816 O O . LYS A 1 105 ? 0.194 17.278 29.927 1.00 94.38 105 LYS A O 1
ATOM 821 N N . ASP A 1 106 ? -0.259 15.128 29.438 1.00 90.81 106 ASP A N 1
ATOM 822 C CA . ASP A 1 106 ? -1.595 15.062 30.043 1.00 90.81 106 ASP A CA 1
ATOM 823 C C . ASP A 1 106 ? -2.617 16.045 29.419 1.00 90.81 106 ASP A C 1
ATOM 825 O O . ASP A 1 106 ? -3.633 16.368 30.027 1.00 90.81 106 ASP A O 1
ATOM 829 N N . GLU A 1 107 ? -2.392 16.485 28.172 1.00 92.94 107 GLU A N 1
ATOM 830 C CA . GLU A 1 107 ? -3.337 17.323 27.406 1.00 92.94 107 GLU A CA 1
ATOM 831 C C . GLU A 1 107 ? -4.511 16.498 26.841 1.00 92.94 107 GLU A C 1
ATOM 833 O O . GLU A 1 107 ? -5.591 17.027 26.579 1.00 92.94 107 GLU A O 1
ATOM 838 N N . VAL A 1 108 ? -4.306 15.189 26.652 1.00 90.75 108 VAL A N 1
ATOM 839 C CA . VAL A 1 108 ? -5.294 14.231 26.133 1.00 90.75 108 VAL A CA 1
ATOM 840 C C . VAL A 1 108 ? -5.367 13.020 27.062 1.00 90.75 108 VAL A C 1
ATOM 842 O O . VAL A 1 108 ? -4.343 12.548 27.559 1.00 90.75 108 VAL A O 1
ATOM 845 N N . ALA A 1 109 ? -6.575 12.482 27.269 1.00 91.06 109 ALA A N 1
ATOM 846 C CA . ALA A 1 109 ? -6.787 11.284 28.076 1.00 91.06 109 ALA A CA 1
ATOM 847 C C . ALA A 1 109 ? -5.955 10.100 27.549 1.00 91.06 109 ALA A C 1
ATOM 849 O O . ALA A 1 109 ? -6.024 9.741 26.369 1.00 91.06 109 ALA A O 1
ATOM 850 N N . LYS A 1 110 ? -5.167 9.486 28.438 1.00 89.12 110 LYS A N 1
ATOM 851 C CA . LYS A 1 110 ? -4.294 8.356 28.106 1.00 89.12 110 LYS A CA 1
ATOM 852 C C . LYS A 1 110 ? -5.139 7.129 27.770 1.00 89.12 110 LYS A C 1
ATOM 854 O O . LYS A 1 110 ? -5.776 6.558 28.651 1.00 89.12 110 LYS A O 1
ATOM 859 N N . ASN A 1 111 ? -5.114 6.706 26.508 1.00 93.56 111 ASN A N 1
ATOM 860 C CA . ASN A 1 111 ? -5.682 5.430 26.092 1.00 93.56 111 ASN A CA 1
ATOM 861 C C . ASN A 1 111 ? -4.559 4.387 25.988 1.00 93.56 111 ASN A C 1
ATOM 863 O O . ASN A 1 111 ? -3.700 4.463 25.107 1.00 93.56 111 ASN A O 1
ATOM 867 N N . HIS A 1 112 ? -4.562 3.417 26.902 1.00 92.81 112 HIS A N 1
ATOM 868 C CA . HIS A 1 112 ? -3.530 2.385 26.964 1.00 92.81 112 HIS A CA 1
ATOM 869 C C . HIS A 1 112 ? -3.544 1.425 25.768 1.00 92.81 112 HIS A C 1
ATOM 871 O O . HIS A 1 112 ? -2.483 0.900 25.430 1.00 92.81 112 HIS A O 1
ATOM 877 N N . ASP A 1 113 ? -4.687 1.236 25.106 1.00 94.25 113 ASP A N 1
ATOM 878 C CA . ASP A 1 113 ? -4.786 0.375 23.925 1.00 94.25 113 ASP A CA 1
ATOM 879 C C . ASP A 1 113 ? -4.066 1.020 22.734 1.00 94.25 113 ASP A C 1
ATOM 881 O O . ASP A 1 113 ? -3.170 0.416 22.147 1.00 94.25 113 ASP A O 1
ATOM 885 N N . ILE A 1 114 ? -4.327 2.308 22.474 1.00 93.50 114 ILE A N 1
ATOM 886 C CA . ILE A 1 114 ? -3.668 3.059 21.388 1.00 93.50 114 ILE A CA 1
ATOM 887 C C . ILE A 1 114 ? -2.154 3.153 21.624 1.00 93.50 114 ILE A C 1
ATOM 889 O O . ILE A 1 114 ? -1.361 3.000 20.694 1.00 93.50 114 ILE A O 1
ATOM 893 N N . LEU A 1 115 ? -1.725 3.384 22.869 1.00 93.06 115 LEU A N 1
ATOM 894 C CA . LEU A 1 115 ? -0.300 3.430 23.212 1.00 93.06 115 LEU A CA 1
ATOM 895 C C . LEU A 1 115 ? 0.385 2.073 23.000 1.00 93.06 115 LEU A C 1
ATOM 897 O O . LEU A 1 115 ? 1.520 2.030 22.518 1.00 93.06 115 LEU A O 1
ATOM 901 N N . ARG A 1 116 ? -0.298 0.967 23.320 1.00 95.06 116 ARG A N 1
ATOM 902 C CA . ARG A 1 116 ? 0.197 -0.391 23.065 1.00 95.06 116 ARG A CA 1
ATOM 903 C C . ARG A 1 116 ? 0.324 -0.663 21.568 1.00 95.06 116 ARG A C 1
ATOM 905 O O . ARG A 1 116 ? 1.342 -1.215 21.150 1.00 95.06 116 ARG A O 1
ATOM 912 N N . ASP A 1 117 ? -0.647 -0.236 20.770 1.00 94.56 117 ASP A N 1
ATOM 913 C CA . ASP A 1 117 ? -0.604 -0.388 19.315 1.00 94.56 117 ASP A CA 1
ATOM 914 C C . ASP A 1 117 ? 0.539 0.422 18.696 1.00 94.56 117 ASP A C 1
ATOM 916 O O . ASP A 1 117 ? 1.300 -0.102 17.881 1.00 94.56 117 ASP A O 1
ATOM 920 N N . CYS A 1 118 ? 0.737 1.666 19.142 1.00 93.56 118 CYS A N 1
ATOM 921 C CA . CYS A 1 118 ? 1.870 2.493 18.719 1.00 93.56 118 CYS A CA 1
ATOM 922 C C . CYS A 1 118 ? 3.212 1.834 19.067 1.00 93.56 118 CYS A C 1
ATOM 924 O O . CYS A 1 118 ? 4.134 1.823 18.251 1.00 93.56 118 CYS A O 1
ATOM 926 N N . TYR A 1 119 ? 3.322 1.245 20.260 1.00 93.62 119 TYR A N 1
ATOM 927 C CA . TYR A 1 119 ? 4.515 0.507 20.666 1.00 93.62 119 TYR A CA 1
ATOM 928 C C . TYR A 1 119 ? 4.743 -0.737 19.794 1.00 93.62 119 TYR A C 1
ATOM 930 O O . TYR A 1 119 ? 5.859 -0.962 19.322 1.00 93.62 119 TYR A O 1
ATOM 938 N N . SER A 1 120 ? 3.688 -1.513 19.520 1.00 94.94 120 SER A N 1
ATOM 939 C CA . SER A 1 120 ? 3.751 -2.674 18.623 1.00 94.94 120 SER A CA 1
ATOM 940 C C . SER A 1 120 ? 4.193 -2.278 17.214 1.00 94.94 120 SER A C 1
ATOM 942 O O . SER A 1 120 ? 5.025 -2.961 16.620 1.00 94.94 120 SER A O 1
ATOM 944 N N . LEU A 1 121 ? 3.691 -1.153 16.697 1.00 93.25 121 LEU A N 1
ATOM 945 C CA . LEU A 1 121 ? 4.080 -0.619 15.395 1.00 93.25 121 LEU A CA 1
ATOM 946 C C . LEU A 1 121 ? 5.581 -0.309 15.339 1.00 93.25 121 LEU A C 1
ATOM 948 O O . LEU A 1 121 ? 6.254 -0.744 14.407 1.00 93.25 121 LEU A O 1
ATOM 952 N N . CYS A 1 122 ? 6.117 0.386 16.346 1.00 92.00 122 CYS A N 1
ATOM 953 C CA . CYS A 1 122 ? 7.547 0.689 16.430 1.00 92.00 122 CYS A CA 1
ATOM 954 C C . CYS A 1 122 ? 8.406 -0.580 16.526 1.00 92.00 122 CYS A C 1
ATOM 956 O O . CYS A 1 122 ? 9.472 -0.641 15.922 1.00 92.00 122 CYS A O 1
ATOM 958 N N . TYR A 1 123 ? 7.937 -1.601 17.250 1.00 91.44 123 TYR A N 1
ATOM 959 C CA . TYR A 1 123 ? 8.674 -2.853 17.435 1.00 91.44 123 TYR A CA 1
ATOM 960 C C . TYR A 1 123 ? 8.759 -3.712 16.163 1.00 91.44 123 TYR A C 1
ATOM 962 O O . TYR A 1 123 ? 9.667 -4.524 16.019 1.00 91.44 123 TYR A O 1
ATOM 970 N N . ARG A 1 124 ? 7.839 -3.530 15.210 1.00 91.88 124 ARG A N 1
ATOM 971 C CA . ARG A 1 124 ? 7.868 -4.226 13.910 1.00 91.88 124 ARG A CA 1
ATOM 972 C C . ARG A 1 124 ? 8.918 -3.669 12.944 1.00 91.88 124 ARG A C 1
ATOM 974 O O . ARG A 1 124 ? 9.057 -4.192 11.842 1.00 91.88 124 ARG A O 1
ATOM 981 N N . LEU A 1 125 ? 9.620 -2.599 13.314 1.00 90.25 125 LEU A N 1
ATOM 982 C CA . LEU A 1 125 ? 10.659 -1.992 12.488 1.00 90.25 125 LEU A CA 1
ATOM 983 C C . LEU A 1 125 ? 12.043 -2.530 12.892 1.00 90.25 125 LEU A C 1
ATOM 985 O O . LEU A 1 125 ? 12.352 -2.544 14.084 1.00 90.25 125 LEU A O 1
ATOM 989 N N . PRO A 1 126 ? 12.913 -2.907 11.933 1.00 88.88 126 PRO A N 1
ATOM 990 C CA . PRO A 1 126 ? 12.707 -2.946 10.479 1.00 88.88 126 PRO A CA 1
ATOM 991 C C . PRO A 1 126 ? 11.856 -4.147 10.018 1.00 88.88 126 PRO A C 1
ATOM 993 O O . PRO A 1 126 ? 12.019 -5.256 10.515 1.00 88.88 126 PRO A O 1
ATOM 996 N N . VAL A 1 127 ? 10.990 -3.929 9.017 1.00 84.50 127 VAL A N 1
ATOM 997 C CA . VAL A 1 127 ? 9.986 -4.917 8.556 1.00 84.50 127 VAL A CA 1
ATOM 998 C C . VAL A 1 127 ? 10.621 -6.190 7.984 1.00 84.50 127 VAL A C 1
ATOM 1000 O O . VAL A 1 127 ? 10.105 -7.286 8.186 1.00 84.50 127 VAL A O 1
ATOM 1003 N N . LEU A 1 128 ? 11.743 -6.058 7.272 1.00 85.69 128 LEU A N 1
ATOM 1004 C CA . LEU A 1 128 ? 12.480 -7.169 6.673 1.00 85.69 128 LEU A CA 1
ATOM 1005 C C . LEU A 1 128 ? 13.976 -6.944 6.889 1.00 85.69 128 LEU A C 1
ATOM 1007 O O . LEU A 1 128 ? 14.531 -5.952 6.425 1.00 85.69 128 LEU A O 1
ATOM 1011 N N . ASN A 1 129 ? 14.629 -7.867 7.594 1.00 84.56 129 ASN A N 1
ATOM 1012 C CA . ASN A 1 129 ? 16.081 -7.849 7.804 1.00 84.56 129 ASN A CA 1
ATOM 1013 C C . ASN A 1 129 ? 16.683 -9.265 7.801 1.00 84.56 129 ASN A C 1
ATOM 1015 O O . ASN A 1 129 ? 17.623 -9.567 8.530 1.00 84.56 129 ASN A O 1
ATOM 1019 N N . SER A 1 130 ? 16.087 -10.177 7.031 1.00 91.81 130 SER A N 1
ATOM 1020 C CA . SER A 1 130 ? 16.625 -11.532 6.895 1.00 91.81 130 SER A CA 1
ATOM 1021 C C . SER A 1 130 ? 17.799 -11.549 5.913 1.00 91.81 130 SER A C 1
ATOM 1023 O O . SER A 1 130 ? 17.810 -10.789 4.945 1.00 91.81 130 SER A O 1
ATOM 1025 N N . GLN A 1 131 ? 18.764 -12.445 6.129 1.00 92.56 131 GLN A N 1
ATOM 1026 C CA . GLN A 1 131 ? 19.885 -12.637 5.203 1.00 92.56 131 GLN A CA 1
ATOM 1027 C C . GLN A 1 131 ? 19.395 -13.018 3.797 1.00 92.56 131 GLN A C 1
ATOM 1029 O O . GLN A 1 131 ? 19.855 -12.456 2.809 1.00 92.56 131 GLN A O 1
ATOM 1034 N N . ARG A 1 132 ? 18.383 -13.891 3.718 1.00 93.75 132 ARG A N 1
ATOM 1035 C CA . ARG A 1 132 ? 17.744 -14.277 2.454 1.00 93.75 132 ARG A CA 1
ATOM 1036 C C . ARG A 1 132 ? 17.206 -13.070 1.683 1.00 93.75 132 ARG A C 1
ATOM 1038 O O . ARG A 1 132 ? 17.441 -12.959 0.490 1.00 93.75 132 ARG A O 1
ATOM 1045 N N . PHE A 1 133 ? 16.532 -12.141 2.366 1.00 94.06 133 PHE A N 1
ATOM 1046 C CA . PHE A 1 133 ? 16.044 -10.917 1.727 1.00 94.06 133 PHE A CA 1
ATOM 1047 C C . PHE A 1 133 ? 17.188 -10.072 1.156 1.00 94.06 133 PHE A C 1
ATOM 1049 O O . PHE A 1 133 ? 17.041 -9.516 0.075 1.00 94.06 133 PHE A O 1
ATOM 1056 N N . GLN A 1 134 ? 18.324 -9.978 1.853 1.00 94.25 134 GLN A N 1
ATOM 1057 C CA . GLN A 1 134 ? 19.478 -9.233 1.344 1.00 94.25 134 GLN A CA 1
ATOM 1058 C C . GLN A 1 134 ? 20.056 -9.887 0.085 1.00 94.25 134 GLN A C 1
ATOM 1060 O O . GLN A 1 134 ? 20.317 -9.188 -0.890 1.00 94.25 134 GLN A O 1
ATOM 1065 N N . GLU A 1 135 ? 20.222 -11.211 0.085 1.00 95.75 135 GLU A N 1
ATOM 1066 C CA . GLU A 1 135 ? 20.693 -11.968 -1.081 1.00 95.75 135 GLU A CA 1
ATOM 1067 C C . GLU A 1 135 ? 19.755 -11.786 -2.287 1.00 95.75 135 GLU A C 1
ATOM 1069 O O . GLU A 1 135 ? 20.214 -11.438 -3.380 1.00 95.75 135 GLU A O 1
ATOM 1074 N N . ASP A 1 136 ? 18.442 -11.924 -2.074 1.00 95.69 136 ASP A N 1
ATOM 1075 C CA . ASP A 1 136 ? 17.419 -11.732 -3.109 1.00 95.69 136 ASP A CA 1
ATOM 1076 C C . ASP A 1 136 ? 17.411 -10.277 -3.627 1.00 95.69 136 ASP A C 1
ATOM 1078 O O . ASP A 1 136 ? 17.371 -10.038 -4.835 1.00 95.69 136 ASP A O 1
ATOM 1082 N N . TYR A 1 137 ? 17.527 -9.293 -2.727 1.00 94.75 137 TYR A N 1
ATOM 1083 C CA . TYR A 1 137 ? 17.583 -7.868 -3.066 1.00 94.75 137 TYR A CA 1
ATOM 1084 C C . TYR A 1 137 ? 18.806 -7.523 -3.924 1.00 94.75 137 TYR A C 1
ATOM 1086 O O . TYR A 1 137 ? 18.676 -6.858 -4.952 1.00 94.75 137 TYR A O 1
ATOM 1094 N N . TYR A 1 138 ? 20.001 -7.988 -3.542 1.00 96.50 138 TYR A N 1
ATOM 1095 C CA . TYR A 1 138 ? 21.210 -7.744 -4.332 1.00 96.50 138 TYR A CA 1
ATOM 1096 C C . TYR A 1 138 ? 21.165 -8.449 -5.684 1.00 96.50 138 TYR A C 1
ATOM 1098 O O . TYR A 1 138 ? 21.603 -7.869 -6.675 1.00 96.50 138 TYR A O 1
ATOM 1106 N N . THR A 1 139 ? 20.609 -9.660 -5.741 1.00 97.38 139 THR A N 1
ATOM 1107 C CA . THR A 1 139 ? 20.407 -10.380 -7.005 1.00 97.38 139 THR A CA 1
ATOM 1108 C C . THR A 1 139 ? 19.529 -9.563 -7.952 1.00 97.38 139 THR A C 1
ATOM 1110 O O . THR A 1 139 ? 19.944 -9.271 -9.071 1.00 97.38 139 THR A O 1
ATOM 1113 N N . GLN A 1 140 ? 18.386 -9.066 -7.471 1.00 97.25 140 GLN A N 1
ATOM 1114 C CA . GLN A 1 140 ? 17.500 -8.214 -8.265 1.00 97.25 140 GLN A CA 1
ATOM 1115 C C . GLN A 1 140 ? 18.184 -6.913 -8.726 1.00 97.25 140 GLN A C 1
ATOM 1117 O O . GLN A 1 140 ? 18.053 -6.517 -9.886 1.00 97.25 140 GLN A O 1
ATOM 1122 N N . CYS A 1 141 ? 18.934 -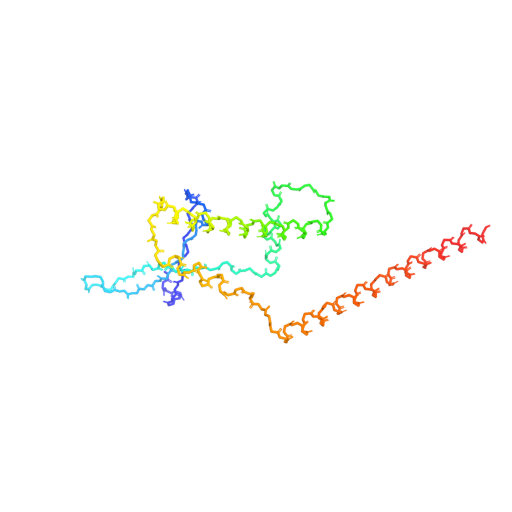6.244 -7.845 1.00 96.81 141 CYS A N 1
ATOM 1123 C CA . CYS A 1 141 ? 19.692 -5.041 -8.201 1.00 96.81 141 CYS A CA 1
ATOM 1124 C C . CYS A 1 141 ? 20.730 -5.317 -9.296 1.00 96.81 141 CYS A C 1
ATOM 1126 O O . CYS A 1 141 ? 20.874 -4.518 -10.224 1.00 96.81 141 CYS A O 1
ATOM 1128 N N . ASN A 1 142 ? 21.444 -6.441 -9.198 1.00 97.75 142 ASN A N 1
ATOM 1129 C CA . ASN A 1 142 ? 22.440 -6.843 -10.185 1.00 97.75 142 ASN A CA 1
ATOM 1130 C C . ASN A 1 142 ? 21.797 -7.104 -11.553 1.00 97.75 142 ASN A C 1
ATOM 1132 O O . ASN A 1 142 ? 22.314 -6.611 -12.556 1.00 97.75 142 ASN A O 1
ATOM 1136 N N . ASP A 1 143 ? 20.651 -7.787 -11.594 1.00 97.94 143 ASP A N 1
ATOM 1137 C CA . ASP A 1 143 ? 19.920 -8.071 -12.834 1.00 97.94 143 ASP A CA 1
ATOM 1138 C C . ASP A 1 143 ? 19.449 -6.784 -13.526 1.00 97.94 143 ASP A C 1
ATOM 1140 O O . ASP A 1 143 ? 19.686 -6.582 -14.721 1.00 97.94 143 ASP A O 1
ATOM 1144 N N . VAL A 1 144 ? 18.841 -5.864 -12.767 1.00 97.56 144 VAL A N 1
ATOM 1145 C CA . VAL A 1 144 ? 18.387 -4.565 -13.291 1.00 97.56 144 VAL A CA 1
ATOM 1146 C C . VAL A 1 144 ? 19.570 -3.731 -13.788 1.00 97.56 144 VAL A C 1
ATOM 1148 O O . VAL A 1 144 ? 19.493 -3.131 -14.863 1.00 97.56 144 VAL A O 1
ATOM 1151 N N . CYS A 1 145 ? 20.680 -3.707 -13.045 1.00 97.06 145 CYS A N 1
ATOM 1152 C CA . CYS A 1 145 ? 21.889 -2.984 -13.434 1.00 97.06 145 CYS A CA 1
ATOM 1153 C C . CYS A 1 145 ? 22.492 -3.547 -14.728 1.00 97.06 145 CYS A C 1
ATOM 1155 O O . CYS A 1 145 ? 22.805 -2.789 -15.649 1.00 97.06 145 CYS A O 1
ATOM 1157 N N . LEU A 1 146 ? 22.592 -4.875 -14.838 1.00 97.69 146 LEU A N 1
ATOM 1158 C CA . LEU A 1 146 ? 23.097 -5.545 -16.032 1.00 97.69 146 LEU A CA 1
ATOM 1159 C C . LEU A 1 146 ? 22.212 -5.260 -17.252 1.00 97.69 146 LEU A C 1
ATOM 1161 O O . LEU A 1 146 ? 22.727 -4.900 -18.312 1.00 97.69 146 LEU A O 1
ATOM 1165 N N . MET A 1 147 ? 20.888 -5.355 -17.103 1.00 97.62 147 MET A N 1
ATOM 1166 C CA . MET A 1 147 ? 19.943 -5.009 -18.168 1.00 97.62 147 MET A CA 1
ATOM 1167 C C . MET A 1 147 ? 20.086 -3.552 -18.618 1.00 97.62 147 MET A C 1
ATOM 1169 O O . MET A 1 147 ? 20.158 -3.279 -19.819 1.00 97.62 147 MET A O 1
ATOM 1173 N N . ALA A 1 148 ? 20.163 -2.614 -17.671 1.00 96.44 148 ALA A N 1
ATOM 1174 C CA . ALA A 1 148 ? 20.339 -1.197 -17.973 1.00 96.44 148 ALA A CA 1
ATOM 1175 C C . ALA A 1 148 ? 21.668 -0.933 -18.699 1.00 96.44 148 ALA A C 1
ATOM 1177 O O . ALA A 1 148 ? 21.707 -0.177 -19.673 1.00 96.44 148 ALA A O 1
ATOM 1178 N N . TYR A 1 149 ? 22.746 -1.594 -18.274 1.00 97.56 149 TYR A N 1
ATOM 1179 C CA . TYR A 1 149 ? 24.064 -1.479 -18.889 1.00 97.56 149 TYR A CA 1
ATOM 1180 C C . TYR A 1 149 ? 24.084 -2.001 -20.332 1.00 97.56 149 TYR A C 1
ATOM 1182 O O . TYR A 1 149 ? 24.542 -1.303 -21.240 1.00 97.56 149 TYR A O 1
ATOM 1190 N N . LEU A 1 150 ? 23.518 -3.186 -20.579 1.00 97.56 150 LEU A N 1
ATOM 1191 C CA . LEU A 1 150 ? 23.384 -3.742 -21.930 1.00 97.56 150 LEU A CA 1
ATOM 1192 C C . LEU A 1 150 ? 22.507 -2.854 -22.830 1.00 97.56 150 LEU A C 1
ATOM 1194 O O . LEU A 1 150 ? 22.829 -2.642 -24.004 1.00 97.56 150 LEU A O 1
ATOM 1198 N N . GLY A 1 151 ? 21.437 -2.271 -22.281 1.00 96.88 151 GLY A N 1
ATOM 1199 C CA . GLY A 1 151 ? 20.611 -1.282 -22.976 1.00 96.88 151 GLY A CA 1
ATOM 1200 C C . GLY A 1 151 ? 21.392 -0.019 -23.356 1.00 96.88 151 GLY A C 1
ATOM 1201 O O . GLY A 1 151 ? 21.276 0.469 -24.484 1.00 96.88 151 GLY A O 1
ATOM 1202 N N . ALA A 1 152 ? 22.246 0.482 -22.459 1.00 96.44 152 ALA A N 1
ATOM 1203 C CA . ALA A 1 152 ? 23.107 1.633 -22.719 1.00 96.44 152 ALA A CA 1
ATOM 1204 C C . ALA A 1 152 ? 24.141 1.350 -23.822 1.00 96.44 152 ALA A C 1
ATOM 1206 O O . ALA A 1 152 ? 24.310 2.180 -24.718 1.00 96.44 152 ALA A O 1
ATOM 1207 N N . ILE A 1 153 ? 24.771 0.168 -23.811 1.00 97.25 153 ILE A N 1
ATOM 1208 C CA . ILE A 1 153 ? 25.672 -0.272 -24.890 1.00 97.25 153 ILE A CA 1
ATOM 1209 C C . ILE A 1 153 ? 24.919 -0.320 -26.218 1.00 97.25 153 ILE A C 1
ATOM 1211 O O . ILE A 1 153 ? 25.380 0.260 -27.197 1.00 97.25 153 ILE A O 1
ATOM 1215 N N . THR A 1 154 ? 23.738 -0.940 -26.247 1.00 96.88 154 THR A N 1
ATOM 1216 C CA . THR A 1 154 ? 22.912 -1.053 -27.461 1.00 96.88 154 THR A CA 1
ATOM 1217 C C . THR A 1 154 ? 22.575 0.323 -28.039 1.00 96.88 154 THR A C 1
ATOM 1219 O O . THR A 1 154 ? 22.725 0.557 -29.242 1.00 96.88 154 THR A O 1
ATOM 1222 N N . LYS A 1 155 ? 22.183 1.275 -27.181 1.00 95.56 155 LYS A N 1
ATOM 1223 C CA . LYS A 1 155 ? 21.948 2.668 -27.581 1.00 95.56 155 LYS A CA 1
ATOM 1224 C C . LYS A 1 155 ? 23.223 3.319 -28.129 1.00 95.56 155 LYS A C 1
ATOM 1226 O O . LYS A 1 155 ? 23.164 3.970 -29.168 1.00 95.56 155 LYS A O 1
ATOM 1231 N N . GLY A 1 156 ? 24.366 3.116 -27.472 1.00 95.56 156 GLY A N 1
ATOM 1232 C CA . GLY A 1 156 ? 25.669 3.612 -27.921 1.00 95.56 156 GLY A CA 1
ATOM 1233 C C . GLY A 1 156 ? 26.080 3.065 -29.291 1.00 95.56 156 GLY A C 1
ATOM 1234 O O . GLY A 1 156 ? 26.475 3.836 -30.164 1.00 95.56 156 GLY A O 1
ATOM 1235 N N . SER A 1 157 ? 25.919 1.759 -29.520 1.00 94.50 157 SER A N 1
ATOM 1236 C CA . SER A 1 157 ? 26.188 1.113 -30.809 1.00 94.50 157 SER A CA 1
ATOM 1237 C C . SER A 1 157 ? 25.293 1.653 -31.924 1.00 94.50 157 SER A C 1
ATOM 1239 O O . SER A 1 157 ? 25.776 1.878 -33.032 1.00 94.50 157 SER A O 1
ATOM 1241 N N . ASN A 1 158 ? 24.015 1.918 -31.637 1.00 94.75 158 ASN A N 1
ATOM 1242 C CA . ASN A 1 158 ? 23.111 2.546 -32.601 1.00 94.75 158 ASN A CA 1
ATOM 1243 C C . ASN A 1 158 ? 23.576 3.966 -32.974 1.00 94.75 158 ASN A C 1
ATOM 1245 O O . ASN A 1 158 ? 23.675 4.291 -34.155 1.00 94.75 158 ASN A O 1
ATOM 1249 N N . THR A 1 159 ? 23.946 4.791 -31.989 1.00 94.38 159 THR A N 1
ATOM 1250 C CA . THR A 1 159 ? 24.495 6.134 -32.244 1.00 94.38 159 THR A CA 1
ATOM 1251 C C . THR A 1 159 ? 25.783 6.074 -33.067 1.00 94.38 159 THR A C 1
ATOM 1253 O O . THR A 1 159 ? 25.943 6.833 -34.019 1.00 94.38 159 THR A O 1
ATOM 1256 N N . MET A 1 160 ? 26.691 5.145 -32.752 1.00 92.44 160 MET A N 1
ATOM 1257 C CA . MET A 1 160 ? 27.931 4.953 -33.511 1.00 92.44 160 MET A CA 1
ATOM 1258 C C . MET A 1 160 ? 27.651 4.562 -34.969 1.00 92.44 160 MET A C 1
ATOM 1260 O O . MET A 1 160 ? 28.289 5.089 -35.878 1.00 92.44 160 MET A O 1
ATOM 1264 N N . ASN A 1 161 ? 26.658 3.700 -35.198 1.00 91.38 161 ASN A N 1
ATOM 1265 C CA . ASN A 1 161 ? 26.221 3.322 -36.539 1.00 91.38 161 ASN A CA 1
ATOM 1266 C C . ASN A 1 161 ? 25.680 4.537 -37.320 1.00 91.38 161 ASN A C 1
ATOM 1268 O O . ASN A 1 161 ? 26.067 4.774 -38.462 1.00 91.38 161 ASN A O 1
ATOM 1272 N N . GLN A 1 162 ? 24.862 5.383 -36.688 1.00 89.88 162 GLN A N 1
ATOM 1273 C CA . GLN A 1 162 ? 24.376 6.623 -37.310 1.00 89.88 162 GLN A CA 1
ATOM 1274 C C . GLN A 1 162 ? 25.515 7.582 -37.692 1.00 89.88 162 GLN A C 1
ATOM 1276 O O . GLN A 1 162 ? 25.492 8.166 -38.777 1.00 89.88 162 GLN A O 1
ATOM 1281 N N . VAL A 1 163 ? 26.539 7.712 -36.843 1.00 88.88 163 VAL A N 1
ATOM 1282 C CA . VAL A 1 163 ? 27.731 8.522 -37.147 1.00 88.88 163 VAL A CA 1
ATOM 1283 C C . VAL A 1 163 ? 28.512 7.937 -38.325 1.00 88.88 163 VAL A C 1
ATOM 1285 O O . VAL A 1 163 ? 28.960 8.690 -39.187 1.00 88.88 163 VAL A O 1
ATOM 1288 N N . GLN A 1 164 ? 28.636 6.610 -38.415 1.00 85.44 164 GLN A N 1
ATOM 1289 C CA . GLN A 1 164 ? 29.271 5.960 -39.562 1.00 85.44 164 GLN A CA 1
ATOM 1290 C C . GLN A 1 164 ? 28.548 6.304 -40.872 1.00 85.44 164 GLN A C 1
ATOM 1292 O O . GLN A 1 164 ? 29.203 6.722 -41.826 1.00 85.44 164 GLN A O 1
ATOM 1297 N N . TYR A 1 165 ? 27.211 6.219 -40.909 1.00 83.12 165 TYR A N 1
ATOM 1298 C CA . TYR A 1 165 ? 26.434 6.644 -42.081 1.00 83.12 165 TYR A CA 1
ATOM 1299 C C . TYR A 1 165 ? 26.677 8.112 -42.442 1.00 83.12 165 TYR A C 1
ATOM 1301 O O . TYR A 1 165 ? 26.832 8.437 -43.619 1.00 83.12 165 TYR A O 1
ATOM 1309 N N . PHE A 1 166 ? 26.754 8.998 -41.447 1.00 81.62 166 PHE A N 1
ATOM 1310 C CA . PHE A 1 166 ? 27.045 10.412 -41.675 1.00 81.62 166 PHE A CA 1
ATOM 1311 C C . PHE A 1 166 ? 28.429 10.621 -42.313 1.00 81.62 166 PHE A C 1
ATOM 1313 O O . PHE A 1 166 ? 28.535 11.293 -43.338 1.00 81.62 166 PHE A O 1
ATOM 1320 N N . VAL A 1 167 ? 29.481 10.003 -41.770 1.00 77.25 167 VAL A N 1
ATOM 1321 C CA . VAL A 1 167 ? 30.848 10.125 -42.309 1.00 77.25 167 VAL A CA 1
ATOM 1322 C C . VAL A 1 167 ? 30.931 9.577 -43.735 1.00 77.25 167 VAL A C 1
ATOM 1324 O O . VAL A 1 167 ? 31.513 10.219 -44.608 1.00 77.25 167 VAL A O 1
ATOM 1327 N N . THR A 1 168 ? 30.317 8.425 -44.012 1.00 75.00 168 THR A N 1
ATOM 1328 C CA . THR A 1 168 ? 30.326 7.838 -45.360 1.00 75.00 168 THR A CA 1
ATOM 1329 C C . THR A 1 168 ? 29.600 8.714 -46.385 1.00 75.00 168 THR A C 1
ATOM 1331 O O . THR A 1 168 ? 30.058 8.820 -47.518 1.00 75.00 168 THR A O 1
ATOM 1334 N N . ILE A 1 169 ? 28.491 9.360 -46.010 1.00 75.88 169 ILE A N 1
ATOM 1335 C CA . ILE A 1 169 ? 27.691 10.174 -46.938 1.00 75.88 169 ILE A CA 1
ATOM 1336 C C . ILE A 1 169 ? 28.295 11.568 -47.162 1.00 75.88 169 ILE A C 1
ATOM 1338 O O . ILE A 1 169 ? 28.247 12.064 -48.288 1.00 75.88 169 ILE A O 1
ATOM 1342 N N . TYR A 1 170 ? 28.840 12.201 -46.118 1.00 69.56 170 TYR A N 1
ATOM 1343 C CA . TYR A 1 170 ? 29.229 13.618 -46.151 1.00 69.56 170 TYR A CA 1
ATOM 1344 C C . TYR A 1 170 ? 30.739 13.875 -46.218 1.00 69.56 170 TYR A C 1
ATOM 1346 O O . TYR A 1 170 ? 31.127 14.955 -46.647 1.00 69.56 170 TYR A O 1
ATOM 1354 N N . CYS A 1 171 ? 31.597 12.933 -45.808 1.00 62.50 171 CYS A N 1
ATOM 1355 C CA . CYS A 1 171 ? 33.056 13.123 -45.874 1.00 62.50 171 CYS A CA 1
ATOM 1356 C C . CYS A 1 171 ? 33.720 12.453 -47.085 1.00 62.50 171 CYS A C 1
ATOM 1358 O O . CYS A 1 171 ? 34.854 12.797 -47.400 1.00 62.50 171 CYS A O 1
ATOM 1360 N N . PHE A 1 172 ? 33.055 11.502 -47.747 1.00 58.75 172 PHE A N 1
ATOM 1361 C CA . PHE A 1 172 ? 33.597 10.775 -48.907 1.00 58.75 172 PHE A CA 1
ATOM 1362 C C . PHE A 1 172 ? 32.935 11.155 -50.245 1.00 58.75 172 PHE A C 1
ATOM 1364 O O . PHE A 1 172 ? 33.064 10.427 -51.230 1.00 58.75 172 PHE A O 1
ATOM 1371 N N . LYS A 1 173 ? 32.250 12.300 -50.290 1.00 49.66 173 LYS A N 1
ATOM 1372 C CA . LYS A 1 173 ? 31.651 12.894 -51.488 1.00 49.66 173 LYS A CA 1
ATOM 1373 C C . LYS A 1 173 ? 32.169 14.314 -51.662 1.00 49.66 173 LYS A C 1
ATOM 1375 O O . LYS A 1 173 ? 32.394 14.698 -52.828 1.00 49.66 173 LYS A O 1
#

Foldseek 3Di:
DCVVPVKDKDKDADPPDPDPDHRIWIWTWDFDQDPNDTDTDTDTDDDDDDDDPVRVVVVLCVVCVVPDDDDDDPVVSVVVVVVVVVVVVVVVVVVLVVVVVCVVVVVDPDDPVSVVVVVVVVVCPPVDDDPVVVVVVVVVVVVVVVVVVVVVVVVVVVVVVVVVVVCVVPVVD

Organism: Biomphalaria glabrata (NCBI:txid6526)

Sequence (173 aa):
FFIINESPVFLQLNPQARTSDLPISMFESVIDLVRGEATVLFVDIPYTLATEEAERIGVDHVARMSTADTGDSSTAEHLVAQHSSIKMLHNRIKIILAYIQASQKDEVAKNHDILRDCYSLCYRLPVLNSQRFQEDYYTQCNDVCLMAYLGAITKGSNTMNQVQYFVTIYCFK

InterPro domains:
  IPR024969 EIF3F/CSN6-like, C-terminal [PF13012] (53-163)
  IPR033859 COP9 signalosome subunit 6 [cd08063] (4-163)

Secondary structure (DSSP, 8-state):
-TTT-SS-EEEEE-TT---SS-SEEEEEEEEEEETTEEEEEEEE--------HHHHHHHHHHHHTTT--TT--HHHHHHHHHHHHHHHHHHHHHHHHHHHHHHHTTSS---HHHHHHHHHHHHT-SS---HHHHHHHHHHHHHHHHHHHHHHHHHHHHHHHHHHHHHHHHT--